Protein AF-A0A7Z9ZXK8-F1 (afdb_monomer_lite)

Radius of gyration: 15.61 Å; chains: 1; bounding box: 36×28×48 Å

Foldseek 3Di:
DDDADEEELVVVQVDELLVSLVVCLVVPHQEYEYEQEPHHVQVVPDDLVSLLVSLVSSVVSNHQYAEYEFYADQQQFCPDPDPVSNVRNCVRRVRSVVSCVSSVHPYYHYDNGDDPDPDPDD

Secondary structure (DSSP, 8-state):
-----EEEGGGGTTS-HHHHHHHHHHTT--EEEEE-SSSTT-TTT--HHHHHHHHHHHHHHT-EEEEEE---STTT-TT-SSHHHHHHHHHHHHHHHHHHHHHT-SEEE--------S----

pLDDT: mean 92.9, std 12.82, range [42.25, 98.81]

Sequence (122 aa):
MPFEPAISTWTFLRMDLGMSLEAAAEAGFEVVEVWAEGGHLDPRRAGPSEARRARALCRKLGLTVFSLHAPFGEGANIGDFDEQRRREAVKVVGEALYYASLMGAGFVVLHPGTWEGSDDPE

Structure (mmCIF, N/CA/C/O backbone):
data_AF-A0A7Z9ZXK8-F1
#
_entry.id   AF-A0A7Z9ZXK8-F1
#
loop_
_atom_site.group_PDB
_atom_site.id
_atom_site.type_symbol
_atom_site.label_atom_id
_atom_site.label_alt_id
_atom_site.label_comp_id
_atom_site.label_asym_id
_atom_site.label_entity_id
_atom_site.label_seq_id
_atom_site.pdbx_PDB_ins_code
_atom_site.Cartn_x
_atom_site.Cartn_y
_atom_site.Cartn_z
_atom_site.occupancy
_atom_site.B_iso_or_equiv
_atom_site.auth_seq_id
_atom_site.auth_comp_id
_atom_site.auth_asym_id
_atom_site.auth_atom_id
_atom_site.pdbx_PDB_model_num
ATOM 1 N N . MET A 1 1 ? -14.220 -18.832 14.033 1.00 59.31 1 MET A N 1
ATOM 2 C CA . MET A 1 1 ? -14.088 -17.366 13.923 1.00 59.31 1 MET A CA 1
ATOM 3 C C . MET A 1 1 ? -15.226 -16.880 13.044 1.00 59.31 1 MET A C 1
ATOM 5 O O . MET A 1 1 ? -15.532 -17.597 12.092 1.00 59.31 1 MET A O 1
ATOM 9 N N . PRO A 1 2 ? -15.906 -15.776 13.386 1.00 77.81 2 PRO A N 1
ATOM 10 C CA . PRO A 1 2 ? -16.850 -15.152 12.465 1.00 77.81 2 PRO A CA 1
ATOM 11 C C . PRO A 1 2 ? -16.117 -14.703 11.190 1.00 77.81 2 PRO A C 1
ATOM 13 O O . PRO A 1 2 ? -14.903 -14.515 11.198 1.00 77.81 2 PRO A O 1
ATOM 16 N N . PHE A 1 3 ? -16.851 -14.608 10.085 1.00 83.38 3 PHE A N 1
ATOM 17 C CA . PHE A 1 3 ? -16.337 -14.072 8.828 1.00 83.38 3 PHE A CA 1
ATOM 18 C C . PHE A 1 3 ? -16.241 -12.544 8.930 1.00 83.38 3 PHE A C 1
ATOM 20 O O . PHE A 1 3 ? -17.236 -11.900 9.256 1.00 83.38 3 PHE A O 1
ATOM 27 N N . GLU A 1 4 ? -15.067 -11.985 8.638 1.00 87.31 4 GLU A N 1
ATOM 28 C CA . GLU A 1 4 ? -14.806 -10.541 8.631 1.00 87.31 4 GLU A CA 1
ATOM 29 C C . GLU A 1 4 ? -14.591 -10.080 7.180 1.00 87.31 4 GLU A C 1
ATOM 31 O O . GLU A 1 4 ? -13.558 -10.400 6.584 1.00 87.31 4 GLU A O 1
ATOM 36 N N . PRO A 1 5 ? -15.560 -9.384 6.560 1.00 92.75 5 PRO A N 1
ATOM 37 C CA . PRO A 1 5 ? -15.384 -8.872 5.210 1.00 92.75 5 PRO A CA 1
ATOM 38 C C . PRO A 1 5 ? -14.379 -7.714 5.205 1.00 92.75 5 PRO A C 1
ATOM 40 O O . PRO A 1 5 ? -14.430 -6.826 6.056 1.00 92.75 5 PRO A O 1
ATOM 43 N N . ALA A 1 6 ? -13.499 -7.699 4.205 1.00 95.69 6 ALA A N 1
ATOM 44 C CA . ALA A 1 6 ? -12.602 -6.582 3.931 1.00 95.69 6 ALA A CA 1
ATOM 45 C C . ALA A 1 6 ? -13.057 -5.819 2.683 1.00 95.69 6 ALA A C 1
ATOM 47 O O . ALA A 1 6 ? -13.643 -6.407 1.770 1.00 95.69 6 ALA A O 1
ATOM 48 N N . ILE A 1 7 ? -12.748 -4.524 2.621 1.00 98.06 7 ILE A N 1
ATOM 49 C CA . ILE A 1 7 ? -12.985 -3.690 1.437 1.00 98.06 7 ILE A CA 1
ATOM 50 C C . ILE A 1 7 ? -11.670 -3.152 0.878 1.00 98.06 7 ILE A C 1
ATOM 52 O O . ILE A 1 7 ? -10.800 -2.698 1.621 1.00 98.06 7 ILE A O 1
ATOM 56 N N . SER A 1 8 ? -11.522 -3.192 -0.446 1.00 98.44 8 SER A N 1
ATOM 57 C CA . SER A 1 8 ? -10.389 -2.555 -1.118 1.00 98.44 8 SER A CA 1
ATOM 58 C C . SER A 1 8 ? -10.670 -1.078 -1.337 1.00 98.44 8 SER A C 1
ATOM 60 O O . SER A 1 8 ? -11.744 -0.713 -1.834 1.00 98.44 8 SER A O 1
ATOM 62 N N . THR A 1 9 ? -9.691 -0.221 -1.038 1.00 98.50 9 THR A N 1
ATOM 63 C CA . THR A 1 9 ? -9.808 1.213 -1.333 1.00 98.50 9 THR A CA 1
ATOM 64 C C . THR A 1 9 ? -9.890 1.495 -2.834 1.00 98.50 9 THR A C 1
ATOM 66 O O . THR A 1 9 ? -10.346 2.569 -3.211 1.00 98.50 9 THR A O 1
ATOM 69 N N . TRP A 1 10 ? -9.579 0.528 -3.708 1.00 98.00 10 TRP A N 1
ATOM 70 C CA . TRP A 1 10 ? -9.873 0.619 -5.144 1.00 98.00 10 TRP A CA 1
ATOM 71 C C . TRP A 1 10 ? -11.345 0.955 -5.437 1.00 98.00 10 TRP A C 1
ATOM 73 O O . TRP A 1 10 ? -11.635 1.727 -6.350 1.00 98.00 10 TRP A O 1
ATOM 83 N N . THR A 1 11 ? -12.273 0.467 -4.605 1.00 97.19 11 THR A N 1
ATOM 84 C CA . THR A 1 11 ? -13.716 0.774 -4.688 1.00 97.19 11 THR A CA 1
ATOM 85 C C . THR A 1 11 ? -13.996 2.283 -4.663 1.00 97.19 11 THR A C 1
ATOM 87 O O . THR A 1 11 ? -15.000 2.750 -5.201 1.00 97.19 11 THR A O 1
ATOM 90 N N . PHE 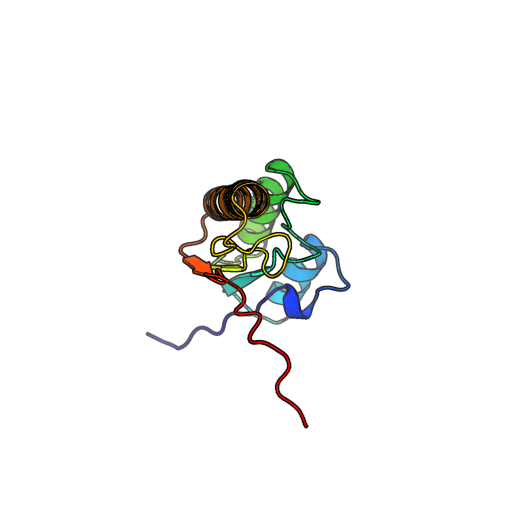A 1 12 ? -13.081 3.058 -4.076 1.00 95.50 12 PHE A N 1
ATOM 91 C CA . PHE A 1 12 ? -13.169 4.498 -3.880 1.00 95.50 12 PHE A CA 1
ATOM 92 C C . PHE A 1 12 ? -12.098 5.270 -4.662 1.00 95.50 12 PHE A C 1
ATOM 94 O O . PHE A 1 12 ? -11.829 6.411 -4.323 1.00 95.50 12 PHE A O 1
ATOM 101 N N . LEU A 1 13 ? -11.501 4.710 -5.725 1.00 92.38 13 LEU A N 1
ATOM 102 C CA . LEU A 1 13 ? -10.320 5.278 -6.411 1.00 92.38 13 LEU A CA 1
ATOM 103 C C . LEU A 1 13 ? -10.463 6.740 -6.899 1.00 92.38 13 LEU A C 1
ATOM 105 O O . LEU A 1 13 ? -9.473 7.398 -7.207 1.00 92.38 13 LEU A O 1
ATOM 109 N N . ARG A 1 14 ? -11.691 7.261 -7.002 1.00 94.06 14 ARG A N 1
ATOM 110 C CA . ARG A 1 14 ? -11.962 8.670 -7.343 1.00 94.06 14 ARG A CA 1
ATOM 111 C C . ARG A 1 14 ? -11.861 9.632 -6.151 1.00 94.06 14 ARG A C 1
ATOM 113 O O . ARG A 1 14 ? -11.937 10.839 -6.356 1.00 94.06 14 ARG A O 1
ATOM 120 N N . MET A 1 15 ? -11.739 9.111 -4.938 1.00 96.44 15 MET A N 1
ATOM 121 C CA . MET A 1 15 ? -11.514 9.852 -3.702 1.00 96.44 15 MET A CA 1
ATOM 122 C C . MET A 1 15 ? -10.024 9.827 -3.357 1.00 96.44 15 MET A C 1
ATOM 124 O O . MET A 1 15 ? -9.275 8.984 -3.848 1.00 96.44 15 MET A O 1
ATOM 128 N N . ASP A 1 16 ? -9.573 10.743 -2.501 1.00 97.06 16 ASP A N 1
ATOM 129 C CA . ASP A 1 16 ? -8.269 10.554 -1.875 1.00 97.06 16 ASP A CA 1
ATOM 130 C C . ASP A 1 16 ? -8.314 9.402 -0.854 1.00 97.06 16 ASP A C 1
ATOM 132 O O . ASP A 1 16 ? -9.378 8.940 -0.425 1.00 97.06 16 ASP A O 1
ATOM 136 N N . LEU A 1 17 ? -7.135 8.917 -0.460 1.00 98.25 17 LEU A N 1
ATOM 137 C CA . LEU A 1 17 ? -7.024 7.778 0.448 1.00 98.25 17 LEU A CA 1
ATOM 138 C C . LEU A 1 17 ? -7.654 8.054 1.820 1.00 98.25 17 LEU A C 1
ATOM 140 O O . LEU A 1 17 ? -8.194 7.136 2.428 1.00 98.25 17 LEU A O 1
ATOM 144 N N . GLY A 1 18 ? -7.581 9.290 2.319 1.00 98.31 18 GLY A N 1
ATOM 145 C CA . GLY A 1 18 ? -8.163 9.651 3.608 1.00 98.31 18 GLY A CA 1
ATOM 146 C C . GLY A 1 18 ? -9.679 9.512 3.579 1.00 98.31 18 GLY A C 1
ATOM 147 O O . GLY A 1 18 ? -10.234 8.755 4.373 1.00 98.31 18 GLY A O 1
ATOM 148 N N . MET A 1 19 ? -10.313 10.146 2.591 1.00 98.38 19 MET A N 1
ATOM 149 C CA . MET A 1 19 ? -11.757 10.033 2.362 1.00 98.38 19 MET A CA 1
ATOM 150 C C . MET A 1 19 ? -12.197 8.583 2.120 1.00 98.38 19 MET A C 1
ATOM 152 O O . MET A 1 19 ? -13.234 8.158 2.617 1.00 98.38 19 MET A O 1
ATOM 156 N N . SER A 1 20 ? -11.391 7.799 1.399 1.00 98.44 20 SER A N 1
ATOM 157 C CA . SER A 1 20 ? -11.673 6.379 1.148 1.00 98.44 20 SER A CA 1
ATOM 158 C C . SER A 1 20 ? -11.692 5.545 2.433 1.00 98.44 20 SER A C 1
ATOM 160 O O . SER A 1 20 ? -12.532 4.661 2.592 1.00 98.44 20 SER A O 1
ATOM 162 N N . LEU A 1 21 ? -10.760 5.809 3.355 1.00 98.69 21 LEU A N 1
ATOM 163 C CA . LEU A 1 21 ? -10.691 5.123 4.647 1.00 98.69 21 LEU A CA 1
ATOM 164 C C . LEU A 1 21 ? -11.843 5.545 5.566 1.00 98.69 21 LEU A C 1
ATOM 166 O O . LEU A 1 21 ? -12.432 4.697 6.228 1.00 98.69 21 LEU A O 1
ATOM 170 N N . GLU A 1 22 ? -12.192 6.832 5.582 1.00 98.62 22 GLU A N 1
ATOM 171 C CA . GLU A 1 22 ? -13.355 7.334 6.323 1.00 98.62 22 GLU A CA 1
ATOM 172 C C . GLU A 1 22 ? -14.650 6.688 5.814 1.00 98.62 22 GLU A C 1
ATOM 174 O O . GLU A 1 22 ? -15.394 6.120 6.610 1.00 98.62 22 GLU A O 1
ATOM 179 N N . ALA A 1 23 ? -14.855 6.644 4.494 1.00 98.38 23 ALA A N 1
ATOM 180 C CA . ALA A 1 23 ? -16.014 5.995 3.884 1.00 98.38 23 ALA A CA 1
ATOM 181 C C . ALA A 1 23 ? -16.094 4.490 4.200 1.00 98.38 23 ALA A C 1
ATOM 183 O O . ALA A 1 23 ? -17.179 3.970 4.458 1.00 98.38 23 ALA A O 1
ATOM 184 N N . ALA A 1 24 ? -14.960 3.778 4.210 1.00 98.25 24 ALA A N 1
ATOM 185 C CA . ALA A 1 24 ? -14.919 2.366 4.595 1.00 98.25 24 ALA A CA 1
ATOM 186 C C . ALA A 1 24 ? -15.359 2.154 6.055 1.00 98.25 24 ALA A C 1
ATOM 188 O O . ALA A 1 24 ? -16.178 1.274 6.327 1.00 98.25 24 ALA A O 1
ATOM 189 N N . ALA A 1 25 ? -14.856 2.981 6.977 1.00 98.19 25 ALA A N 1
ATOM 190 C CA . ALA A 1 25 ? -15.229 2.918 8.388 1.00 98.19 25 ALA A CA 1
ATOM 191 C C . ALA A 1 25 ? -16.710 3.280 8.609 1.00 98.19 25 ALA A C 1
ATOM 193 O O . ALA A 1 25 ? -17.413 2.583 9.337 1.00 98.19 25 ALA A O 1
ATOM 194 N N . GLU A 1 26 ? -17.213 4.324 7.943 1.00 98.06 26 GLU A N 1
ATOM 195 C CA . GLU A 1 26 ? -18.629 4.720 7.994 1.00 98.06 26 GLU A CA 1
ATOM 196 C C . GLU A 1 26 ? -19.567 3.637 7.440 1.00 98.06 26 GLU A C 1
ATOM 198 O O . GLU A 1 26 ? -20.674 3.457 7.947 1.00 98.06 26 GLU A O 1
ATOM 203 N N . ALA A 1 27 ? -19.115 2.874 6.441 1.00 96.88 27 ALA A N 1
ATOM 204 C CA . ALA A 1 27 ? -19.838 1.725 5.900 1.00 96.88 27 ALA A CA 1
ATOM 205 C C . ALA A 1 27 ? -19.798 0.479 6.812 1.00 96.88 27 ALA A C 1
ATOM 207 O O . ALA A 1 27 ? -20.425 -0.530 6.489 1.00 96.88 27 ALA A O 1
ATOM 208 N N . GLY A 1 28 ? -19.092 0.540 7.946 1.00 96.81 28 GLY A N 1
ATOM 209 C CA . GLY A 1 28 ? -19.023 -0.532 8.939 1.00 96.81 28 GLY A CA 1
ATOM 210 C C . GLY A 1 28 ? -17.950 -1.587 8.671 1.00 96.81 28 GLY A C 1
ATOM 211 O O . GLY A 1 28 ? -17.989 -2.650 9.288 1.00 96.81 28 GLY A O 1
ATOM 212 N N . PHE A 1 29 ? -16.999 -1.330 7.766 1.00 97.81 29 PHE A N 1
ATOM 213 C CA . PHE A 1 29 ? -15.841 -2.207 7.608 1.00 97.81 29 PHE A CA 1
ATOM 214 C C . PHE A 1 29 ? -14.820 -1.953 8.715 1.00 97.81 29 PHE A C 1
ATOM 216 O O . PHE A 1 29 ? -14.517 -0.811 9.047 1.00 97.81 29 PHE A O 1
ATOM 223 N N . GLU A 1 30 ? -14.233 -3.030 9.228 1.00 97.56 30 GLU A N 1
ATOM 224 C CA . GLU A 1 30 ? -13.130 -2.987 10.199 1.00 97.56 30 GLU A CA 1
ATOM 225 C C . GLU A 1 30 ? -11.789 -3.372 9.557 1.00 97.56 30 GLU A C 1
ATOM 227 O O . GLU A 1 30 ? -10.723 -3.172 10.138 1.00 97.56 30 GLU A O 1
ATOM 232 N N . VAL A 1 31 ? -11.828 -3.920 8.340 1.00 97.94 31 VAL A N 1
ATOM 233 C CA . VAL A 1 31 ? -10.671 -4.473 7.635 1.00 97.94 31 VAL A CA 1
ATOM 234 C C . VAL A 1 31 ? -10.600 -3.892 6.227 1.00 97.94 31 VAL A C 1
ATOM 236 O O . VAL A 1 31 ? -11.599 -3.851 5.507 1.00 97.94 31 VAL A O 1
ATOM 239 N N . VAL A 1 32 ? -9.409 -3.453 5.818 1.00 98.56 32 VAL A N 1
ATOM 240 C CA . VAL A 1 32 ? -9.184 -2.864 4.492 1.00 98.56 32 VAL A CA 1
ATOM 241 C C . VAL A 1 32 ? -8.004 -3.489 3.764 1.00 98.56 32 VAL A C 1
ATOM 243 O O . VAL A 1 32 ? -6.983 -3.835 4.365 1.00 98.56 32 VAL A O 1
ATOM 246 N N . GLU A 1 33 ? -8.130 -3.553 2.444 1.00 98.62 33 GLU A N 1
ATOM 247 C CA . GLU A 1 33 ? -6.995 -3.596 1.530 1.00 98.62 33 GLU A CA 1
ATOM 248 C C . GLU A 1 33 ? -6.706 -2.177 1.033 1.00 98.62 33 GLU A C 1
ATOM 250 O O . GLU A 1 33 ? -7.606 -1.458 0.592 1.00 98.62 33 GLU A O 1
ATOM 255 N N . VAL A 1 34 ? -5.438 -1.772 1.064 1.00 98.62 34 VAL A N 1
ATOM 256 C CA . VAL A 1 34 ? -5.016 -0.482 0.514 1.00 98.62 34 VAL A CA 1
ATOM 257 C C . VAL A 1 34 ? -4.513 -0.662 -0.912 1.00 98.62 34 VAL A C 1
ATOM 259 O O . VAL A 1 34 ? -3.538 -1.365 -1.155 1.00 98.62 34 VAL A O 1
ATOM 262 N N . TRP A 1 35 ? -5.159 0.016 -1.852 1.00 98.56 35 TRP A N 1
ATOM 263 C CA . TRP A 1 35 ? -4.750 0.054 -3.249 1.00 98.56 35 TRP A CA 1
ATOM 264 C C . TRP A 1 35 ? -3.510 0.933 -3.464 1.00 98.56 35 TRP A C 1
ATOM 266 O O . TRP A 1 35 ? -3.377 1.986 -2.833 1.00 98.56 35 TRP A O 1
ATOM 276 N N . ALA A 1 36 ? -2.619 0.526 -4.369 1.00 98.12 36 ALA A N 1
ATOM 277 C CA . ALA A 1 36 ? -1.426 1.290 -4.730 1.00 98.12 36 ALA A CA 1
ATOM 278 C C . ALA A 1 36 ? -1.146 1.323 -6.245 1.00 98.12 36 ALA A C 1
ATOM 280 O O . ALA A 1 36 ? -0.032 1.631 -6.636 1.00 98.12 36 ALA A O 1
ATOM 281 N N . GLU A 1 37 ? -2.118 1.048 -7.119 1.00 96.44 37 GLU A N 1
ATOM 282 C CA . GLU A 1 37 ? -1.946 1.229 -8.573 1.00 96.44 37 GLU A CA 1
ATOM 283 C C . GLU A 1 37 ? -2.657 2.502 -9.056 1.00 96.44 37 GLU A C 1
ATOM 285 O O . GLU A 1 37 ? -3.870 2.656 -8.911 1.00 96.44 37 GLU A O 1
ATOM 290 N N . GLY A 1 38 ? -1.911 3.444 -9.629 1.00 93.12 38 GLY A N 1
ATOM 291 C CA . GLY A 1 38 ? -2.443 4.656 -10.249 1.00 93.12 38 GLY A CA 1
ATOM 292 C C . GLY A 1 38 ? -3.000 5.696 -9.270 1.00 93.12 38 GLY A C 1
ATOM 293 O O . GLY A 1 38 ? -3.358 6.793 -9.699 1.00 93.12 38 GLY A O 1
ATOM 294 N N . GLY A 1 39 ? -3.040 5.415 -7.966 1.00 94.56 39 GLY A N 1
ATOM 295 C CA . GLY A 1 39 ? -3.596 6.289 -6.932 1.00 94.56 39 GLY A CA 1
ATOM 296 C C . GLY A 1 39 ? -3.243 5.832 -5.514 1.00 94.56 39 GLY A C 1
ATOM 297 O O . GLY A 1 39 ? -2.486 4.884 -5.327 1.00 94.56 39 GLY A O 1
ATOM 298 N N . HIS A 1 40 ? -3.795 6.513 -4.506 1.00 97.38 40 HIS A N 1
ATOM 299 C CA . HIS A 1 40 ? -3.591 6.201 -3.083 1.00 97.38 40 HIS A CA 1
ATOM 300 C C . HIS A 1 40 ? -2.109 6.076 -2.690 1.00 97.38 40 HIS A C 1
ATOM 302 O O . HIS A 1 40 ? -1.417 7.091 -2.665 1.00 97.38 40 HIS A O 1
ATOM 308 N N . LEU A 1 41 ? -1.628 4.872 -2.355 1.00 98.19 41 LEU A N 1
ATOM 309 C CA . LEU A 1 41 ? -0.235 4.634 -1.960 1.00 98.19 41 LEU A CA 1
ATOM 310 C C . LEU A 1 41 ? 0.654 4.170 -3.119 1.00 98.19 41 LEU A C 1
ATOM 312 O O . LEU A 1 41 ? 1.670 3.527 -2.874 1.00 98.19 41 LEU A O 1
ATOM 316 N N . ASP A 1 42 ? 0.302 4.498 -4.363 1.00 98.06 42 ASP A N 1
ATOM 317 C CA . ASP A 1 42 ? 1.171 4.250 -5.514 1.00 98.06 42 ASP A CA 1
ATOM 318 C C . ASP A 1 42 ? 2.561 4.873 -5.305 1.00 98.06 42 ASP A C 1
ATOM 320 O O . ASP A 1 42 ? 2.657 6.102 -5.229 1.00 98.06 42 ASP A O 1
ATOM 324 N N . PRO A 1 43 ? 3.644 4.076 -5.237 1.00 97.69 43 PRO A N 1
ATOM 325 C CA . PRO A 1 43 ? 5.000 4.576 -5.005 1.00 97.69 43 PRO A CA 1
ATOM 326 C C . PRO A 1 43 ? 5.492 5.584 -6.041 1.00 97.69 43 PRO A C 1
ATOM 328 O O . PRO A 1 43 ? 6.309 6.447 -5.736 1.00 97.69 43 PRO A O 1
ATOM 331 N N . ARG A 1 44 ? 4.928 5.558 -7.252 1.00 96.62 44 ARG A N 1
ATOM 332 C CA . ARG A 1 44 ? 5.249 6.522 -8.312 1.00 96.62 44 ARG A CA 1
ATOM 333 C C . ARG A 1 44 ? 4.660 7.913 -8.038 1.00 96.62 44 ARG A C 1
ATOM 335 O O . ARG A 1 44 ? 4.960 8.858 -8.765 1.00 96.62 44 ARG A O 1
ATOM 342 N N . ARG A 1 45 ? 3.783 8.048 -7.033 1.00 96.12 45 ARG A N 1
ATOM 343 C CA . ARG A 1 45 ? 3.001 9.265 -6.735 1.00 96.12 45 ARG A CA 1
ATOM 344 C C . ARG A 1 45 ? 3.003 9.654 -5.254 1.00 96.12 45 ARG A C 1
ATOM 346 O O . ARG A 1 45 ? 2.849 10.832 -4.941 1.00 96.12 45 ARG A O 1
ATOM 353 N N . ALA A 1 46 ? 3.140 8.685 -4.357 1.00 97.19 46 ALA A N 1
ATOM 354 C CA . ALA A 1 46 ? 3.082 8.835 -2.910 1.00 97.19 46 ALA A CA 1
ATOM 355 C C . ALA A 1 46 ? 4.427 8.479 -2.270 1.00 97.19 46 ALA A C 1
ATOM 357 O O . ALA A 1 46 ? 5.166 7.637 -2.775 1.00 97.19 46 ALA A O 1
ATOM 358 N N . GLY A 1 47 ? 4.728 9.103 -1.130 1.00 97.88 47 GLY A N 1
ATOM 359 C CA . GLY A 1 47 ? 5.937 8.856 -0.353 1.00 97.88 47 GLY A CA 1
ATOM 360 C C . GLY A 1 47 ? 5.697 8.020 0.916 1.00 97.88 47 GLY A C 1
ATOM 361 O O . GLY A 1 47 ? 4.561 7.773 1.332 1.00 97.88 47 GLY A O 1
ATOM 362 N N . PRO A 1 48 ? 6.771 7.674 1.650 1.00 98.31 48 PRO A N 1
ATOM 363 C CA . PRO A 1 48 ? 6.666 7.007 2.951 1.00 98.31 48 PRO A CA 1
ATOM 364 C C . PRO A 1 48 ? 5.862 7.799 3.997 1.00 98.31 48 PRO A C 1
ATOM 366 O O . PRO A 1 48 ? 5.387 7.244 4.989 1.00 98.31 48 PRO A O 1
ATOM 369 N N . SER A 1 49 ? 5.762 9.123 3.839 1.00 98.44 49 SER A N 1
ATOM 370 C CA . SER A 1 49 ? 5.049 9.988 4.781 1.00 98.44 49 SER A CA 1
ATOM 371 C C . SER A 1 49 ? 3.533 9.789 4.699 1.00 98.44 49 SER A C 1
ATOM 373 O O . SER A 1 49 ? 2.860 9.751 5.727 1.00 98.44 49 SER A O 1
ATOM 375 N N . GLU A 1 50 ? 3.022 9.579 3.489 1.00 98.44 50 GLU A N 1
ATOM 376 C CA . GLU A 1 50 ? 1.634 9.295 3.148 1.00 98.44 50 GLU A CA 1
ATOM 377 C C . GLU A 1 50 ? 1.212 7.966 3.773 1.00 98.44 50 GLU A C 1
ATOM 379 O O . GLU A 1 50 ? 0.193 7.918 4.458 1.00 98.44 50 GLU A O 1
ATOM 384 N N . ALA A 1 51 ? 2.044 6.925 3.650 1.00 98.56 51 ALA A N 1
ATOM 385 C CA . ALA A 1 51 ? 1.812 5.636 4.299 1.00 98.56 51 ALA A CA 1
ATOM 386 C C . ALA A 1 51 ? 1.732 5.777 5.832 1.00 98.56 51 ALA A C 1
ATOM 388 O O . ALA A 1 51 ? 0.797 5.293 6.464 1.00 98.56 51 ALA A O 1
ATOM 389 N N . ARG A 1 52 ? 2.647 6.522 6.469 1.00 98.69 52 ARG A N 1
ATOM 390 C CA . ARG A 1 52 ? 2.570 6.752 7.928 1.00 98.69 52 ARG A CA 1
ATOM 391 C C . ARG A 1 52 ? 1.302 7.507 8.339 1.00 98.69 52 ARG A C 1
ATOM 393 O O . ARG A 1 52 ? 0.705 7.173 9.363 1.00 98.69 52 ARG A O 1
ATOM 400 N N . ARG A 1 53 ? 0.877 8.502 7.550 1.00 98.62 53 ARG A N 1
ATOM 401 C CA . ARG A 1 53 ? -0.380 9.233 7.787 1.00 98.62 53 ARG A CA 1
ATOM 402 C C . ARG A 1 53 ? -1.593 8.318 7.638 1.00 98.62 53 ARG A C 1
ATOM 404 O O . ARG A 1 53 ? -2.446 8.314 8.520 1.00 98.62 53 ARG A O 1
ATOM 411 N N . ALA A 1 54 ? -1.630 7.499 6.590 1.00 98.44 54 ALA A N 1
ATOM 412 C CA . ALA A 1 54 ? -2.694 6.527 6.369 1.00 98.44 54 ALA A CA 1
ATOM 413 C C . ALA A 1 54 ? -2.766 5.497 7.509 1.00 98.44 54 ALA A C 1
ATOM 415 O O . ALA A 1 54 ? -3.857 5.213 7.999 1.00 98.44 54 ALA A O 1
ATOM 416 N N . ARG A 1 55 ? -1.625 5.022 8.033 1.00 98.62 55 ARG A N 1
ATOM 417 C CA . ARG A 1 55 ? -1.596 4.150 9.219 1.00 98.62 55 ARG A CA 1
ATOM 418 C C . ARG A 1 55 ? -2.192 4.833 10.444 1.00 98.62 55 ARG A C 1
ATOM 420 O O . ARG A 1 55 ? -2.977 4.224 11.171 1.00 98.62 55 ARG A O 1
ATOM 427 N N . ALA A 1 56 ? -1.803 6.079 10.704 1.00 98.75 56 ALA A N 1
ATOM 428 C CA . ALA A 1 56 ? -2.340 6.836 11.830 1.00 98.75 56 ALA A CA 1
ATOM 429 C C . ALA A 1 56 ? -3.862 7.020 11.708 1.00 98.75 56 ALA A C 1
ATOM 431 O O . ALA A 1 56 ? -4.573 6.848 12.698 1.00 98.75 56 ALA A O 1
ATOM 432 N N . LEU A 1 57 ? -4.358 7.290 10.496 1.00 98.81 57 LEU A N 1
ATOM 433 C CA . LEU A 1 57 ? -5.787 7.408 10.223 1.00 98.81 57 LEU A CA 1
ATOM 434 C C . LEU A 1 57 ? -6.522 6.076 10.416 1.00 98.81 57 LEU A C 1
ATOM 436 O O . LEU A 1 57 ? -7.506 6.049 11.144 1.00 98.81 57 LEU A O 1
ATOM 440 N N . CYS A 1 58 ? -6.007 4.967 9.876 1.00 98.69 58 CYS A N 1
ATOM 441 C CA . CYS A 1 58 ? -6.594 3.638 10.084 1.00 98.69 58 CYS A CA 1
ATOM 442 C C . CYS A 1 58 ? -6.742 3.326 11.580 1.00 98.69 58 CYS A C 1
ATOM 444 O O . CYS A 1 58 ? -7.817 2.950 12.033 1.00 98.69 58 CYS A O 1
ATOM 446 N N . ARG A 1 59 ? -5.702 3.598 12.385 1.00 98.56 59 ARG A N 1
ATOM 447 C CA . ARG A 1 59 ? -5.763 3.422 13.848 1.00 98.56 59 ARG A CA 1
ATOM 448 C C . ARG A 1 59 ? -6.834 4.286 14.512 1.00 98.56 59 ARG A C 1
ATOM 450 O O . ARG A 1 59 ? -7.463 3.827 15.457 1.00 98.56 59 ARG A O 1
ATOM 457 N N . LYS A 1 60 ? -7.010 5.529 14.057 1.00 98.75 60 LYS A N 1
ATOM 458 C CA . LYS A 1 60 ? -8.039 6.442 14.575 1.00 98.75 60 LYS A CA 1
ATOM 459 C C . LYS A 1 60 ? -9.450 5.952 14.229 1.00 98.75 60 LYS A C 1
ATOM 461 O O . LYS A 1 60 ? -10.347 6.108 15.047 1.00 98.75 60 LYS A O 1
ATOM 466 N N . LEU A 1 61 ? -9.623 5.379 13.040 1.00 98.50 61 LEU A N 1
ATOM 467 C CA . LEU A 1 61 ? -10.903 4.885 12.527 1.00 98.50 61 LEU A CA 1
ATOM 468 C C . LEU A 1 61 ? -11.244 3.460 12.989 1.00 98.50 61 LEU A C 1
ATOM 470 O O . LEU A 1 61 ? -12.333 2.983 12.702 1.00 98.50 61 LEU A O 1
ATOM 474 N N . GLY A 1 62 ? -10.334 2.773 13.686 1.00 98.06 62 GLY A N 1
ATOM 475 C CA . GLY A 1 62 ? -10.526 1.370 14.066 1.00 98.06 62 GLY A CA 1
ATOM 476 C C . GLY A 1 62 ? -10.321 0.381 12.913 1.00 98.06 62 GLY A C 1
ATOM 477 O O . GLY A 1 62 ? -10.709 -0.773 13.034 1.00 98.06 62 GLY A O 1
ATOM 478 N N . LEU A 1 63 ? -9.688 0.809 11.817 1.00 98.50 63 LEU A N 1
ATOM 479 C CA . LEU A 1 63 ? -9.416 -0.031 10.655 1.00 98.50 63 LEU A CA 1
ATOM 480 C C . LEU A 1 63 ? -8.108 -0.806 10.810 1.00 98.50 63 LEU A C 1
ATOM 482 O O . LEU A 1 63 ? -7.041 -0.242 11.088 1.00 98.50 63 LEU A O 1
ATOM 486 N N . THR A 1 64 ? -8.181 -2.097 10.520 1.00 98.12 64 THR A N 1
ATOM 487 C CA . THR A 1 64 ? -7.035 -2.980 10.342 1.00 98.12 64 THR A CA 1
ATOM 488 C C . THR A 1 64 ? -6.657 -3.025 8.867 1.00 98.12 64 THR A C 1
ATOM 490 O O . THR A 1 64 ? -7.465 -3.368 8.008 1.00 98.12 64 THR A O 1
ATOM 493 N N . VAL A 1 65 ? -5.400 -2.702 8.564 1.00 98.31 65 VAL A N 1
ATOM 494 C CA . VAL A 1 65 ? -4.853 -2.859 7.213 1.00 98.31 65 VAL A CA 1
ATOM 495 C C . VAL A 1 65 ? -4.446 -4.317 7.043 1.00 98.31 65 VAL A C 1
ATOM 497 O O . VAL A 1 65 ? -3.462 -4.754 7.634 1.00 98.31 65 VAL A O 1
ATOM 500 N N . PHE A 1 66 ? -5.205 -5.081 6.266 1.00 97.88 66 PHE A N 1
ATOM 501 C CA . PHE A 1 66 ? -4.935 -6.503 6.058 1.00 97.88 66 PHE A CA 1
ATOM 502 C C . PHE A 1 66 ? -3.887 -6.720 4.969 1.00 97.88 66 PHE A C 1
ATOM 504 O O . PHE A 1 66 ? -2.889 -7.416 5.181 1.00 97.88 66 PHE A O 1
ATOM 511 N N . SER A 1 67 ? -4.091 -6.066 3.827 1.00 98.50 67 SER A N 1
ATOM 512 C CA . SER A 1 67 ? -3.223 -6.163 2.661 1.00 98.50 67 SER A CA 1
ATOM 513 C C . SER A 1 67 ? -2.964 -4.804 2.012 1.00 98.50 67 SER A C 1
ATOM 515 O O . SER A 1 67 ? -3.702 -3.835 2.206 1.00 98.50 67 SER A O 1
ATOM 517 N N . LEU A 1 68 ? -1.892 -4.741 1.226 1.00 98.75 68 LEU A N 1
ATOM 518 C CA . LEU A 1 68 ? -1.668 -3.694 0.234 1.00 98.75 68 LEU A CA 1
ATOM 519 C C . LEU A 1 68 ? -1.621 -4.334 -1.154 1.00 98.75 68 LEU A C 1
ATOM 521 O O . LEU A 1 68 ? -0.912 -5.320 -1.348 1.00 98.75 68 LEU A O 1
ATOM 525 N N . HIS A 1 69 ? -2.344 -3.772 -2.116 1.00 98.56 69 HIS A N 1
ATOM 526 C CA . HIS A 1 69 ? -2.274 -4.203 -3.507 1.00 98.56 69 HIS A CA 1
ATOM 527 C C . HIS A 1 69 ? -1.227 -3.381 -4.251 1.00 98.56 69 HIS A C 1
ATOM 529 O O . HIS A 1 69 ? -1.421 -2.186 -4.472 1.00 98.56 69 HIS A O 1
ATOM 535 N N . ALA A 1 70 ? -0.110 -4.009 -4.612 1.00 98.19 70 ALA A N 1
ATOM 536 C CA . ALA A 1 70 ? 1.001 -3.349 -5.284 1.00 98.19 70 ALA A CA 1
ATOM 537 C C . ALA A 1 70 ? 0.633 -2.923 -6.723 1.00 98.19 70 ALA A C 1
ATOM 539 O O . ALA A 1 70 ? -0.300 -3.488 -7.309 1.00 98.19 70 ALA A O 1
ATOM 540 N N . PRO A 1 71 ? 1.376 -1.956 -7.299 1.00 97.31 71 PRO A N 1
ATOM 541 C CA . PRO A 1 71 ? 1.340 -1.666 -8.729 1.00 97.31 71 PRO A CA 1
ATOM 542 C C . PRO A 1 71 ? 1.497 -2.908 -9.617 1.00 97.31 71 PRO A C 1
ATOM 544 O O . PRO A 1 71 ? 2.162 -3.874 -9.231 1.00 97.31 71 PRO A O 1
ATOM 547 N N . PHE A 1 72 ? 0.941 -2.861 -10.828 1.00 94.69 72 PHE A N 1
ATOM 548 C CA . PHE A 1 72 ? 1.057 -3.926 -11.836 1.00 94.69 72 PHE A CA 1
ATOM 549 C C . PHE A 1 72 ? 1.132 -3.359 -13.269 1.00 94.69 72 PHE A C 1
ATOM 551 O O . PHE A 1 72 ? 1.038 -2.152 -13.481 1.00 94.69 72 PHE A O 1
ATOM 558 N N . GLY A 1 73 ? 1.332 -4.228 -14.267 1.00 89.94 73 GLY A N 1
ATOM 559 C CA . GLY A 1 73 ? 1.473 -3.833 -15.678 1.00 89.94 73 GLY A CA 1
ATOM 560 C C . GLY A 1 73 ? 2.884 -3.366 -16.050 1.00 89.94 73 GLY A C 1
ATOM 561 O O . GLY A 1 73 ? 3.839 -3.650 -15.330 1.00 89.94 73 GLY A O 1
ATOM 562 N N . GLU A 1 74 ? 3.021 -2.647 -17.169 1.00 84.31 74 GLU A N 1
ATOM 563 C CA . GLU A 1 74 ? 4.311 -2.270 -17.787 1.00 84.31 74 GLU A CA 1
ATOM 564 C C . GLU A 1 74 ? 5.286 -1.585 -16.805 1.00 84.31 74 GLU A C 1
ATOM 566 O O . GLU A 1 74 ? 6.478 -1.873 -16.798 1.00 84.31 74 GLU A O 1
ATOM 571 N N . GLY A 1 75 ? 4.778 -0.749 -15.891 1.00 88.25 75 GLY A N 1
ATOM 572 C CA . GLY A 1 75 ? 5.594 -0.049 -14.888 1.00 88.25 75 GLY A CA 1
ATOM 573 C C . GLY A 1 75 ? 5.926 -0.845 -13.618 1.00 88.25 75 GLY A C 1
ATOM 574 O O . GLY A 1 75 ? 6.565 -0.303 -12.717 1.00 88.25 75 GLY A O 1
ATOM 575 N N . ALA A 1 76 ? 5.456 -2.088 -13.500 1.00 95.12 76 ALA A N 1
ATOM 576 C CA . ALA A 1 76 ? 5.611 -2.916 -12.302 1.00 95.12 76 ALA A CA 1
ATOM 577 C C . ALA A 1 76 ? 5.730 -4.426 -12.606 1.00 95.12 76 ALA A C 1
ATOM 579 O O . ALA A 1 76 ? 5.600 -5.260 -11.709 1.00 95.12 76 ALA A O 1
ATOM 580 N N . ASN A 1 77 ? 6.026 -4.792 -13.856 1.00 95.00 77 ASN A N 1
ATOM 581 C CA . ASN A 1 77 ? 6.237 -6.172 -14.279 1.00 95.00 77 ASN A CA 1
ATOM 582 C C . ASN A 1 77 ? 7.617 -6.689 -13.827 1.00 95.00 77 ASN A C 1
ATOM 584 O O . ASN A 1 77 ? 8.622 -6.549 -14.524 1.00 95.00 77 ASN A O 1
ATOM 588 N N . ILE A 1 78 ? 7.678 -7.328 -12.655 1.00 95.12 78 ILE A N 1
ATOM 589 C CA . ILE A 1 78 ? 8.924 -7.925 -12.131 1.00 95.12 78 ILE A CA 1
ATOM 590 C C . ILE A 1 78 ? 9.396 -9.154 -12.929 1.00 95.12 78 ILE A C 1
ATOM 592 O O . ILE A 1 78 ? 10.519 -9.620 -12.730 1.00 95.12 78 ILE A O 1
ATOM 59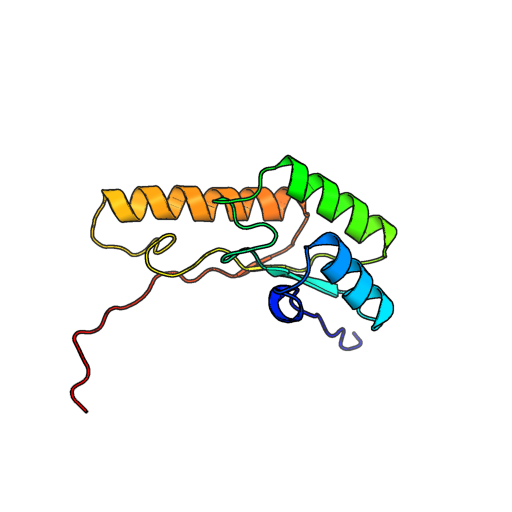6 N N . GLY A 1 79 ? 8.549 -9.673 -13.820 1.00 93.56 79 GLY A N 1
ATOM 597 C CA . GLY A 1 79 ? 8.844 -10.770 -14.734 1.00 93.56 79 GLY A CA 1
ATOM 598 C C . GLY A 1 79 ? 9.316 -10.327 -16.121 1.00 93.56 79 GLY A C 1
ATOM 599 O O . GLY A 1 79 ? 9.502 -11.193 -16.971 1.00 93.56 79 GLY A O 1
ATOM 600 N N . ASP A 1 80 ? 9.506 -9.024 -16.378 1.00 93.50 80 ASP A N 1
ATOM 601 C CA . ASP A 1 80 ? 9.921 -8.535 -17.700 1.00 93.50 80 ASP A CA 1
ATOM 602 C C . ASP A 1 80 ? 11.285 -9.120 -18.114 1.00 93.50 80 ASP A C 1
ATOM 604 O O . ASP A 1 80 ? 12.218 -9.224 -17.307 1.00 93.50 80 ASP A O 1
ATOM 608 N N . PHE A 1 81 ? 11.409 -9.521 -19.380 1.00 92.00 81 PHE A N 1
ATOM 609 C CA . PHE A 1 81 ? 12.653 -10.060 -19.928 1.00 92.00 81 PHE A CA 1
ATOM 610 C C . PHE A 1 81 ? 13.715 -8.973 -20.116 1.00 92.00 81 PHE A C 1
ATOM 612 O O . PHE A 1 81 ? 14.906 -9.254 -19.950 1.00 92.00 81 PHE A O 1
ATOM 619 N N . ASP A 1 82 ? 13.299 -7.736 -20.387 1.00 93.94 82 ASP A N 1
ATOM 620 C CA . ASP A 1 82 ? 14.193 -6.587 -20.425 1.00 93.94 82 ASP A CA 1
ATOM 621 C C . ASP A 1 82 ? 14.696 -6.265 -19.017 1.00 93.94 82 ASP A C 1
ATOM 623 O O . ASP A 1 82 ? 13.938 -6.013 -18.077 1.00 93.94 82 ASP A O 1
ATOM 627 N N . GLU A 1 83 ? 16.016 -6.303 -18.857 1.00 95.75 83 GLU A N 1
ATOM 628 C CA . GLU A 1 83 ? 16.643 -6.132 -17.554 1.00 95.75 83 GLU A CA 1
ATOM 629 C C . GLU A 1 83 ? 16.404 -4.742 -16.959 1.00 95.75 83 GLU A C 1
ATOM 631 O O . GLU A 1 83 ? 16.265 -4.623 -15.738 1.00 95.75 83 GLU A O 1
ATOM 636 N N . GLN A 1 84 ? 16.363 -3.699 -17.787 1.00 96.25 84 GLN A N 1
ATOM 637 C CA . GLN A 1 84 ? 16.161 -2.345 -17.301 1.00 96.25 84 GLN A CA 1
ATOM 638 C C . GLN A 1 84 ? 14.730 -2.176 -16.786 1.00 96.25 84 GLN A C 1
ATOM 640 O O . GLN A 1 84 ? 14.561 -1.783 -15.628 1.00 96.25 84 GLN A O 1
ATOM 645 N N . ARG A 1 85 ? 13.722 -2.562 -17.582 1.00 95.19 85 ARG A N 1
ATOM 646 C CA . ARG A 1 85 ? 12.309 -2.509 -17.163 1.00 95.19 85 ARG A CA 1
ATOM 647 C C . ARG A 1 85 ? 12.062 -3.347 -15.913 1.00 95.19 85 ARG A C 1
ATOM 649 O O . ARG A 1 85 ? 11.467 -2.865 -14.950 1.00 95.19 85 ARG A O 1
ATOM 656 N N . ARG A 1 86 ? 12.627 -4.558 -15.850 1.00 95.44 86 ARG A N 1
ATOM 657 C CA . ARG A 1 86 ? 12.539 -5.417 -14.660 1.00 95.44 86 ARG A CA 1
ATOM 658 C C . ARG A 1 86 ? 13.142 -4.760 -13.416 1.00 95.44 86 ARG A C 1
ATOM 660 O O . ARG A 1 86 ? 12.547 -4.809 -12.341 1.00 95.44 86 ARG A O 1
ATOM 667 N N . ARG A 1 87 ? 14.325 -4.143 -13.524 1.00 97.38 87 ARG A N 1
ATOM 668 C CA . ARG A 1 87 ? 14.974 -3.445 -12.394 1.00 97.38 87 ARG A CA 1
ATOM 669 C C . ARG A 1 87 ? 14.148 -2.254 -11.908 1.00 97.38 87 ARG A C 1
ATOM 671 O O . ARG A 1 87 ? 14.124 -1.995 -10.707 1.00 97.38 87 ARG A O 1
ATOM 678 N N . GLU A 1 88 ? 13.505 -1.527 -12.814 1.00 97.12 88 GLU A N 1
ATOM 679 C CA . GLU A 1 88 ? 12.609 -0.416 -12.478 1.00 97.12 88 GLU A CA 1
ATOM 680 C C . GLU A 1 88 ? 11.344 -0.923 -11.770 1.00 97.12 88 GLU A C 1
ATOM 682 O O . GLU A 1 88 ? 11.026 -0.443 -10.680 1.00 97.12 88 GLU A O 1
ATOM 687 N N . ALA A 1 89 ? 10.714 -1.977 -12.293 1.00 96.81 89 ALA A N 1
ATOM 688 C CA . ALA A 1 89 ? 9.570 -2.635 -11.667 1.00 96.81 89 ALA A CA 1
ATOM 689 C C . ALA A 1 89 ? 9.876 -3.145 -10.248 1.00 96.81 89 ALA A C 1
ATOM 691 O O . ALA A 1 89 ? 9.096 -2.923 -9.321 1.00 96.81 89 ALA A O 1
ATOM 692 N N . VAL A 1 90 ? 11.039 -3.775 -10.041 1.00 97.69 90 VAL A N 1
ATOM 693 C CA . VAL A 1 90 ? 11.470 -4.254 -8.715 1.00 97.69 90 VAL A CA 1
ATOM 694 C C . VAL A 1 90 ? 11.590 -3.108 -7.708 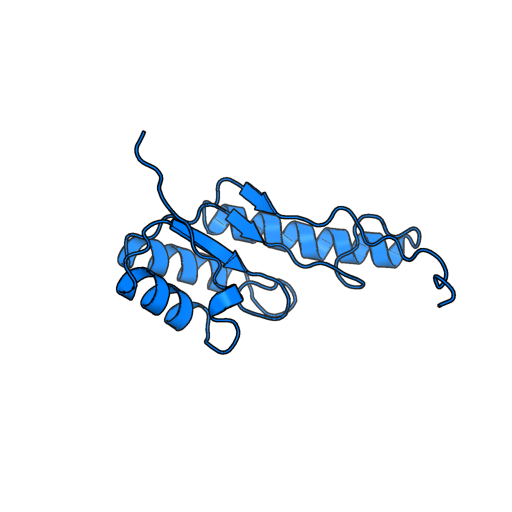1.00 97.69 90 VAL A C 1
ATOM 696 O O . VAL A 1 90 ? 11.253 -3.298 -6.540 1.00 97.69 90 VAL A O 1
ATOM 699 N N . LYS A 1 91 ? 12.032 -1.915 -8.129 1.00 98.25 91 LYS A N 1
ATOM 700 C CA . LYS A 1 91 ? 12.078 -0.741 -7.241 1.00 98.25 91 LYS A CA 1
ATOM 701 C C . LYS A 1 91 ? 10.674 -0.303 -6.838 1.00 98.25 91 LYS A C 1
ATOM 703 O O . LYS A 1 91 ? 10.420 -0.154 -5.649 1.00 98.25 91 LYS A O 1
ATOM 708 N N . VAL A 1 92 ? 9.767 -0.170 -7.807 1.00 98.06 92 VAL A N 1
ATOM 709 C CA . VAL A 1 92 ? 8.374 0.240 -7.569 1.00 98.06 92 VAL A CA 1
ATOM 710 C C . VAL A 1 92 ? 7.667 -0.740 -6.627 1.00 98.06 92 VAL A C 1
ATOM 712 O O . VAL A 1 92 ? 7.109 -0.340 -5.607 1.00 98.06 92 VAL A O 1
ATOM 715 N N . VAL A 1 93 ? 7.741 -2.042 -6.911 1.00 97.88 93 VAL A N 1
ATOM 716 C CA . VAL A 1 93 ? 7.138 -3.074 -6.054 1.00 97.88 93 VAL A CA 1
ATOM 717 C C . VAL A 1 93 ? 7.821 -3.113 -4.682 1.00 97.88 93 VAL A C 1
ATOM 719 O O . VAL A 1 93 ? 7.144 -3.211 -3.661 1.00 97.88 93 VAL A O 1
ATOM 722 N N . GLY A 1 94 ? 9.146 -2.958 -4.622 1.00 98.25 94 GLY A N 1
ATOM 723 C CA . GLY A 1 94 ? 9.896 -2.872 -3.367 1.00 98.25 94 GLY A CA 1
ATOM 724 C C . GLY A 1 94 ? 9.455 -1.708 -2.473 1.00 98.25 94 GLY A C 1
ATOM 725 O O . GLY A 1 94 ? 9.318 -1.879 -1.260 1.00 98.25 94 GLY A O 1
ATOM 726 N N . GLU A 1 95 ? 9.164 -0.544 -3.053 1.00 98.56 95 GLU A N 1
ATOM 727 C CA . GLU A 1 95 ? 8.600 0.592 -2.320 1.00 98.56 95 GLU A CA 1
ATOM 728 C C . GLU A 1 95 ? 7.173 0.314 -1.834 1.00 98.56 95 GLU A C 1
ATOM 730 O O . GLU A 1 95 ? 6.852 0.636 -0.690 1.00 98.56 95 GLU A O 1
ATOM 735 N N . ALA A 1 96 ? 6.339 -0.367 -2.626 1.00 98.38 96 ALA A N 1
ATOM 736 C CA . ALA A 1 96 ? 5.012 -0.801 -2.182 1.00 98.38 96 ALA A CA 1
ATOM 737 C C . ALA A 1 96 ? 5.093 -1.769 -0.983 1.00 98.38 96 ALA A C 1
ATOM 739 O O . ALA A 1 96 ? 4.342 -1.618 -0.016 1.00 98.38 96 ALA A O 1
ATOM 740 N N . LEU A 1 97 ? 6.048 -2.710 -0.986 1.00 98.44 97 LEU A N 1
ATOM 741 C CA . LEU A 1 97 ? 6.332 -3.584 0.163 1.00 98.44 97 LEU A CA 1
ATOM 742 C C . LEU A 1 97 ? 6.774 -2.772 1.387 1.00 98.44 97 LEU A C 1
ATOM 744 O O . LEU A 1 97 ? 6.331 -3.030 2.511 1.00 98.44 97 LEU A O 1
ATOM 748 N N . TYR A 1 98 ? 7.622 -1.762 1.186 1.00 98.75 98 TYR A N 1
ATOM 749 C CA . TYR A 1 98 ? 8.019 -0.864 2.265 1.00 98.75 98 TYR A CA 1
ATOM 750 C C . TYR A 1 98 ? 6.814 -0.096 2.828 1.00 98.75 98 TYR A C 1
ATOM 752 O O . TYR A 1 98 ? 6.653 -0.021 4.048 1.00 98.75 98 TYR A O 1
ATOM 760 N N . TYR A 1 99 ? 5.915 0.406 1.982 1.00 98.69 99 TYR A N 1
ATOM 761 C CA . TYR A 1 99 ? 4.703 1.097 2.427 1.00 98.69 99 TYR A CA 1
ATOM 762 C C . TYR A 1 99 ? 3.761 0.161 3.178 1.00 98.69 99 TYR A C 1
ATOM 764 O O . TYR A 1 99 ? 3.251 0.542 4.231 1.00 98.69 99 TYR A O 1
ATOM 772 N N . ALA A 1 100 ? 3.606 -1.080 2.714 1.00 98.62 100 ALA A N 1
ATOM 773 C CA . ALA A 1 100 ? 2.851 -2.114 3.414 1.00 98.62 100 ALA A CA 1
ATOM 774 C C . ALA A 1 100 ? 3.404 -2.347 4.831 1.00 98.62 100 ALA A C 1
ATOM 776 O O . ALA A 1 100 ? 2.635 -2.401 5.792 1.00 98.62 100 ALA A O 1
ATOM 777 N N . SER A 1 101 ? 4.734 -2.367 4.993 1.00 98.62 101 SER A N 1
ATOM 778 C CA . SER A 1 101 ? 5.378 -2.487 6.310 1.00 98.62 101 SER A CA 1
ATOM 779 C C . SER A 1 101 ? 5.090 -1.291 7.229 1.00 98.62 101 SER A C 1
ATOM 781 O O . SER A 1 101 ? 4.781 -1.475 8.407 1.00 98.62 101 SER A O 1
ATOM 783 N N . LEU A 1 102 ? 5.099 -0.063 6.695 1.00 98.69 102 LEU A N 1
ATOM 784 C CA . LEU A 1 102 ? 4.748 1.151 7.444 1.00 98.69 102 LEU A CA 1
ATOM 785 C C . LEU A 1 102 ? 3.266 1.154 7.846 1.00 98.69 102 LEU A C 1
ATOM 787 O O . LEU A 1 102 ? 2.911 1.581 8.948 1.00 98.69 102 LEU A O 1
ATOM 791 N N . MET A 1 103 ? 2.408 0.632 6.970 1.00 98.25 103 MET A N 1
ATOM 792 C CA . MET A 1 103 ? 0.989 0.412 7.231 1.00 98.25 103 MET A CA 1
ATOM 793 C C . MET A 1 103 ? 0.740 -0.745 8.202 1.00 98.25 103 MET A C 1
ATOM 795 O O . MET A 1 103 ? -0.321 -0.803 8.814 1.00 98.25 103 MET A O 1
ATOM 799 N N . GLY A 1 104 ? 1.725 -1.613 8.439 1.00 97.94 104 GLY A N 1
ATOM 800 C CA . GLY A 1 104 ? 1.568 -2.830 9.237 1.00 97.94 104 GLY A CA 1
ATOM 801 C C . GLY A 1 104 ? 0.619 -3.841 8.604 1.00 97.94 104 GLY A C 1
ATOM 802 O O . G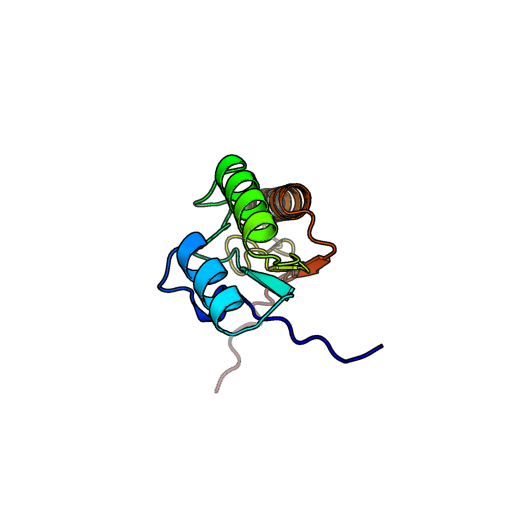LY A 1 104 ? -0.044 -4.566 9.340 1.00 97.94 104 GLY A O 1
ATOM 803 N N . ALA A 1 105 ? 0.538 -3.856 7.272 1.00 98.00 105 ALA A N 1
ATOM 804 C CA . ALA A 1 105 ? -0.195 -4.873 6.536 1.00 98.00 105 ALA A CA 1
ATOM 805 C C . ALA A 1 105 ? 0.476 -6.242 6.714 1.00 98.00 105 ALA A C 1
ATOM 807 O O . ALA A 1 105 ? 1.706 -6.337 6.720 1.00 98.00 105 ALA A O 1
ATOM 808 N N . GLY A 1 106 ? -0.327 -7.298 6.842 1.00 95.06 106 GLY A N 1
ATOM 809 C CA . GLY A 1 106 ? 0.175 -8.673 6.930 1.00 95.06 106 GLY A CA 1
ATOM 810 C C . GLY A 1 106 ? 0.528 -9.267 5.567 1.00 95.06 106 GLY A C 1
ATOM 811 O O . GLY A 1 106 ? 1.362 -10.167 5.484 1.00 95.06 106 GLY A O 1
ATOM 81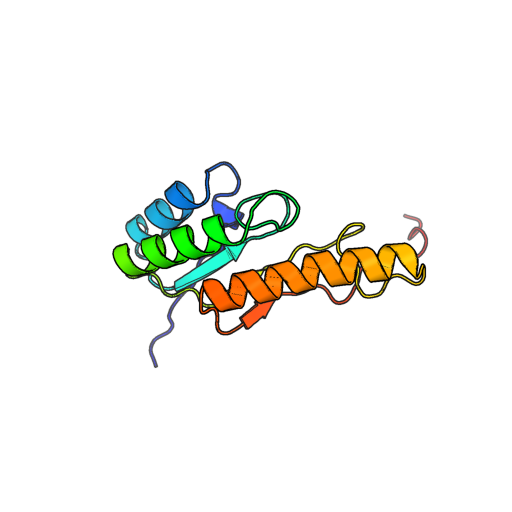2 N N . PHE A 1 107 ? -0.087 -8.749 4.50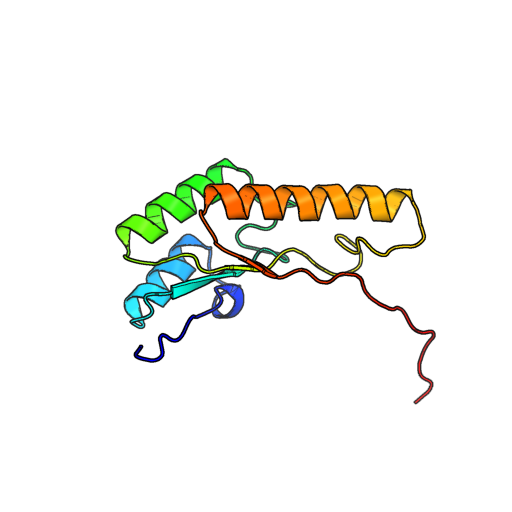1 1.00 97.94 107 PHE A N 1
ATOM 813 C CA . PHE A 1 107 ? 0.035 -9.285 3.150 1.00 97.94 107 PHE A CA 1
ATOM 814 C C . PHE A 1 107 ? 0.275 -8.181 2.116 1.00 97.94 107 PHE A C 1
ATOM 816 O O . PHE A 1 107 ? -0.146 -7.035 2.281 1.00 97.94 107 PHE A O 1
ATOM 823 N N . VAL A 1 108 ? 0.920 -8.549 1.012 1.00 98.25 108 VAL A N 1
ATOM 824 C CA . VAL A 1 108 ? 0.984 -7.735 -0.204 1.00 98.25 108 VAL A CA 1
ATOM 825 C C . VAL A 1 108 ? 0.470 -8.581 -1.357 1.00 98.25 108 VAL A C 1
ATOM 827 O O . VAL A 1 108 ? 0.951 -9.695 -1.564 1.00 98.25 108 VAL A O 1
ATOM 830 N N . VAL A 1 109 ? -0.504 -8.056 -2.093 1.00 98.00 109 VAL A N 1
ATOM 831 C CA . VAL A 1 109 ? -0.960 -8.642 -3.354 1.00 98.00 109 VAL A CA 1
ATOM 832 C C . VAL A 1 109 ? -0.073 -8.080 -4.456 1.00 98.00 109 VAL A C 1
ATOM 834 O O . VAL A 1 109 ? 0.061 -6.864 -4.584 1.00 98.00 109 VAL A O 1
ATOM 837 N N . LEU A 1 110 ? 0.570 -8.959 -5.221 1.00 95.69 110 LEU A N 1
ATOM 838 C CA . LEU A 1 110 ? 1.449 -8.583 -6.325 1.00 95.69 110 LEU A CA 1
ATOM 839 C C . LEU A 1 110 ? 1.143 -9.429 -7.554 1.00 95.69 110 LEU A C 1
ATOM 841 O O . LEU A 1 110 ? 0.811 -10.610 -7.444 1.00 95.69 110 LEU A O 1
ATOM 845 N N . HIS A 1 111 ? 1.314 -8.825 -8.724 1.00 94.75 111 HIS A N 1
ATOM 846 C CA . HIS A 1 111 ? 1.253 -9.526 -9.997 1.00 94.75 111 HIS A CA 1
ATOM 847 C C . HIS A 1 111 ? 2.688 -9.929 -10.374 1.00 94.75 111 HIS A C 1
ATOM 849 O O . HIS A 1 111 ? 3.524 -9.046 -10.564 1.00 94.75 111 HIS A O 1
ATOM 855 N N . PRO A 1 112 ? 3.017 -11.234 -10.451 1.00 89.00 112 PRO A N 1
ATOM 856 C CA . PRO A 1 112 ? 4.395 -11.688 -10.678 1.00 89.00 112 PRO A CA 1
ATOM 857 C C . PRO A 1 112 ? 4.911 -11.333 -12.077 1.00 89.00 112 PRO A C 1
ATOM 859 O O . PRO A 1 112 ? 6.115 -11.265 -12.303 1.00 89.00 112 PRO A O 1
ATOM 862 N N . GLY A 1 113 ? 3.996 -11.076 -13.000 1.00 86.25 113 GLY A N 1
ATOM 863 C CA . GLY A 1 113 ? 4.266 -10.425 -14.260 1.00 86.25 113 GLY A CA 1
ATOM 864 C C . GLY A 1 113 ? 3.005 -10.346 -15.099 1.00 86.25 113 GLY A C 1
ATOM 865 O O . GLY A 1 113 ? 1.955 -10.875 -14.724 1.00 86.25 113 GLY A O 1
ATOM 866 N N . THR A 1 114 ? 3.113 -9.684 -16.238 1.00 74.62 114 THR A N 1
ATOM 867 C CA . THR A 1 114 ? 2.112 -9.744 -17.300 1.00 74.62 114 THR A CA 1
ATOM 868 C C . THR A 1 114 ? 2.681 -10.600 -18.418 1.00 74.62 114 THR A C 1
ATOM 870 O O . THR A 1 114 ? 3.777 -10.341 -18.911 1.00 74.62 114 THR A O 1
ATOM 873 N N . TRP A 1 115 ? 1.961 -11.656 -18.789 1.00 60.31 115 TRP A N 1
ATOM 874 C CA . TRP A 1 115 ? 2.260 -12.382 -20.014 1.00 60.31 115 TRP A CA 1
ATOM 875 C C . TRP A 1 115 ? 1.647 -11.598 -21.170 1.00 60.31 115 TRP A C 1
ATOM 877 O O . TRP A 1 115 ? 0.434 -11.630 -21.362 1.00 60.31 115 TRP A O 1
ATOM 887 N N . GLU A 1 116 ? 2.477 -10.881 -21.922 1.00 58.47 116 GLU A N 1
ATOM 888 C CA . GLU A 1 116 ? 2.120 -10.449 -23.272 1.00 58.47 116 GLU A CA 1
ATOM 889 C C . GLU A 1 116 ? 2.269 -11.668 -24.185 1.00 58.47 116 GLU A C 1
ATOM 891 O O . GLU A 1 116 ? 3.287 -11.882 -24.841 1.00 58.47 116 GLU A O 1
ATOM 896 N N . GLY A 1 117 ? 1.271 -12.548 -24.144 1.00 47.16 117 GLY A N 1
ATOM 897 C CA . GLY A 1 117 ? 1.094 -13.524 -25.207 1.00 47.16 117 GLY A CA 1
ATOM 898 C C . GLY A 1 117 ? 0.812 -12.747 -26.478 1.00 47.16 117 GLY A C 1
ATOM 899 O O . GLY A 1 117 ? -0.057 -11.881 -26.465 1.00 47.16 117 GLY A O 1
ATOM 900 N N . SER A 1 118 ? 1.584 -13.025 -27.530 1.00 45.44 118 SER A N 1
ATOM 901 C CA . SER A 1 118 ? 1.316 -12.566 -28.894 1.00 45.44 118 SER A CA 1
ATOM 902 C C . SER A 1 118 ? -0.182 -12.594 -29.175 1.00 45.44 118 SER A C 1
ATOM 904 O O . SER A 1 118 ? -0.780 -13.635 -28.906 1.00 45.44 118 SER A O 1
ATOM 906 N N . ASP A 1 119 ? -0.718 -11.483 -29.692 1.00 47.34 119 ASP A N 1
ATOM 907 C CA . ASP A 1 119 ? -2.087 -11.303 -30.186 1.00 47.34 119 ASP A CA 1
ATOM 908 C C . ASP A 1 119 ? -2.825 -12.636 -30.377 1.00 47.34 119 ASP A C 1
ATOM 910 O O . ASP A 1 119 ? -2.510 -13.381 -31.308 1.00 47.34 119 ASP A O 1
ATOM 914 N N . ASP A 1 120 ? -3.787 -12.949 -29.503 1.00 42.25 120 ASP A N 1
ATOM 915 C CA . ASP A 1 120 ? -4.795 -13.956 -29.832 1.00 42.25 120 ASP A CA 1
ATOM 916 C C . ASP A 1 120 ? -5.575 -13.388 -31.031 1.00 42.25 120 ASP A C 1
ATOM 918 O O . ASP A 1 120 ? -6.221 -12.345 -30.884 1.00 42.25 120 ASP A O 1
ATOM 922 N N . PRO A 1 121 ? -5.497 -13.990 -32.233 1.00 47.38 121 PRO A N 1
ATOM 923 C CA . PRO A 1 121 ? -6.316 -13.534 -33.338 1.00 47.38 121 PRO A CA 1
ATOM 924 C C . PRO A 1 121 ? -7.766 -13.936 -33.040 1.00 47.38 121 PRO A C 1
ATOM 926 O O . PRO A 1 121 ? -8.068 -15.129 -32.952 1.00 47.38 121 PRO A O 1
ATOM 929 N N . GLU A 1 122 ? -8.637 -12.938 -32.863 1.00 43.44 122 GLU A N 1
ATOM 930 C CA . GLU A 1 122 ? -10.098 -13.104 -32.953 1.00 43.44 122 GLU A CA 1
ATOM 931 C C . GLU A 1 122 ? -10.528 -13.660 -34.322 1.00 43.44 122 GLU A C 1
ATOM 933 O O . GLU A 1 122 ? -9.925 -13.275 -35.356 1.00 43.44 122 GLU A O 1
#